Protein 2BTI (pdb70)

Radius of gyration: 14.23 Å; Cα contacts (8 Å, |Δi|>4): 214; chains: 2; bounding box: 49×34×27 Å

B-factor: mean 37.24, std 12.71, range [19.19, 83.56]

Foldseek 3Di:
DDDDDADAQGWDDPDFKIKGFPDDDPPDTDIDIDGDPVDDDDDVVVVVVVVVVVVD/DADDDDADAQGWDDPDFKIKGFPDDDPPDTDIDIGGDPPDDDDDVVVVVVVVVVD

Nearest PDB structures (foldseek):
  5z38-assembly2_L  TM=9.723E-01  e=1.994E-07  Escherichia coli O127:H6 str. E2348/69
  5z38-assembly1_H  TM=9.686E-01  e=2.567E-07  Escherichia coli O127:H6 str. E2348/69
  1vpz-assembly1_A  TM=9.184E-01  e=3.749E-07  Pseudomonas aeruginosa
  1vpz-assembly1_B  TM=9.881E-01  e=7.995E-07  Pseudomonas aeruginosa
  2bti-assembly1_A  TM=9.214E-01  e=5.474E-07  Yersinia enterocolitica

Secondary structure (P-SEA, 3-state):
ccccccccccccccccbbbbbccccccbbbbbbbbcccbbbbcaaaaaaaaaaacc/cccccccccccccccccbbbbbccccccbbbbbbbbcccbbbbaaaaaaaaaaac

Structure (mmCIF, N/CA/C/O backbone):
data_2BTI
#
_entry.id   2BTI
#
_cell.length_a   37.573
_cell.length_b   37.573
_cell.length_c   186.245
_cell.angle_alpha   90.00
_cell.angle_beta   90.00
_cell.angle_gamma   90.00
#
_symmetry.space_group_name_H-M   'P 43 2 2'
#
loop_
_entity.id
_entity.type
_entity.pdbx_description
1 polymer 'CARBON STORAGE REGULATOR HOMOLOG'
2 non-polymer 'SULFATE ION'
3 non-polymer 'ACETATE ION'
4 water water
#
loop_
_atom_site.group_PDB
_atom_site.id
_atom_site.type_symbol
_atom_site.label_atom_id
_atom_site.label_alt_id
_atom_site.label_comp_id
_atom_site.label_asym_id
_atom_site.label_entity_id
_atom_site.label_seq_id
_atom_site.pdbx_PDB_ins_code
_atom_site.Cartn_x
_atom_site.Cartn_y
_atom_site.Cartn_z
_atom_site.occupancy
_atom_site.B_iso_or_equiv
_atom_site.auth_seq_id
_atom_site.auth_comp_id
_atom_site.auth_asym_id
_atom_site.auth_atom_id
_atom_site.pdbx_PDB_model_num
ATOM 1 N N . SER A 1 2 ? -0.729 -12.458 -25.431 1.00 40.53 -1 SER A N 1
ATOM 2 C CA . SER A 1 2 ? -1.588 -11.248 -25.585 1.00 41.19 -1 SER A CA 1
ATOM 3 C C . SER A 1 2 ? -1.565 -10.436 -24.286 1.00 39.08 -1 SER A C 1
ATOM 4 O O . SER A 1 2 ? -1.489 -11.003 -23.200 1.00 39.66 -1 SER A O 1
ATOM 15 N N . LEU A 1 4 ? -3.228 -8.121 -21.457 1.00 31.57 2 LEU A N 1
ATOM 16 C CA . LEU A 1 4 ? -4.508 -7.776 -20.864 1.00 31.20 2 LEU A CA 1
ATOM 17 C C . LEU A 1 4 ? -4.399 -6.321 -20.414 1.00 30.11 2 LEU A C 1
ATOM 18 O O . LEU A 1 4 ? -3.543 -5.967 -19.598 1.00 27.60 2 LEU A O 1
ATOM 23 N N . ILE A 1 5 ? -5.261 -5.472 -20.954 1.00 25.67 3 ILE A N 1
ATOM 24 C CA . ILE A 1 5 ? -5.231 -4.060 -20.605 1.00 28.10 3 ILE A CA 1
ATOM 25 C C . ILE A 1 5 ? -6.474 -3.675 -19.820 1.00 31.38 3 ILE A C 1
ATOM 26 O O . ILE A 1 5 ? -7.596 -3.912 -20.268 1.00 30.65 3 ILE A O 1
ATOM 31 N N . LEU A 1 6 ? -6.268 -3.099 -18.638 1.00 29.03 4 LEU A N 1
ATOM 32 C CA . LEU A 1 6 ? -7.376 -2.678 -17.787 1.00 32.18 4 LEU A CA 1
ATOM 33 C C . LEU A 1 6 ? -7.038 -1.446 -16.958 1.00 31.43 4 LEU A C 1
ATOM 34 O O . LEU A 1 6 ? -5.925 -0.922 -17.011 1.00 30.69 4 LEU A O 1
ATOM 39 N N . THR A 1 7 ? -8.012 -0.982 -16.191 1.00 30.64 5 THR A N 1
ATOM 40 C CA . THR A 1 7 ? -7.810 0.181 -15.346 1.00 30.15 5 THR A CA 1
ATOM 41 C C . THR A 1 7 ? -7.884 -0.206 -13.875 1.00 28.58 5 THR A C 1
ATOM 42 O O . THR A 1 7 ? -8.657 -1.081 -13.488 1.00 29.08 5 THR A O 1
ATOM 46 N N . ARG A 1 8 ? -7.046 0.433 -13.067 1.00 30.52 6 ARG A N 1
ATOM 47 C CA . ARG A 1 8 ? -7.028 0.206 -11.627 1.00 30.96 6 ARG A CA 1
ATOM 48 C C . ARG A 1 8 ? -6.869 1.572 -10.968 1.00 31.52 6 ARG A C 1
ATOM 49 O O . ARG A 1 8 ? -5.914 2.299 -11.253 1.00 31.61 6 ARG A O 1
ATOM 57 N N . ARG A 1 9 ? -7.815 1.936 -10.109 1.00 30.00 7 ARG A N 1
ATOM 58 C CA . ARG A 1 9 ? -7.730 3.216 -9.406 1.00 30.82 7 ARG A CA 1
ATOM 59 C C . ARG A 1 9 ? -6.865 3.022 -8.172 1.00 29.75 7 ARG A C 1
ATOM 60 O O . ARG A 1 9 ? -6.614 1.888 -7.751 1.00 27.89 7 ARG A O 1
ATOM 68 N N . VAL A 1 10 ? -6.407 4.125 -7.592 1.00 29.21 8 VAL A N 1
ATOM 69 C CA . VAL A 1 10 ? -5.610 4.048 -6.381 1.00 30.92 8 VAL A CA 1
ATOM 70 C C . VAL A 1 10 ? -6.462 3.296 -5.355 1.00 32.29 8 VAL A C 1
ATOM 71 O O . VAL A 1 10 ? -7.651 3.585 -5.195 1.00 33.06 8 VAL A O 1
ATOM 75 N N . GLY A 1 11 ? -5.855 2.324 -4.679 1.00 30.32 9 GLY A N 1
ATOM 76 C CA . GLY A 1 11 ? -6.577 1.535 -3.696 1.00 29.18 9 GLY A CA 1
ATOM 77 C C . GLY A 1 11 ? -7.115 0.228 -4.265 1.00 29.98 9 GLY A C 1
ATOM 78 O O . GLY A 1 11 ? -7.528 -0.662 -3.511 1.00 28.33 9 GLY A O 1
ATOM 79 N N . GLU A 1 12 ? -7.113 0.102 -5.592 1.00 29.35 10 GLU A N 1
ATOM 80 C CA . GLU A 1 12 ? -7.611 -1.112 -6.230 1.00 29.31 10 GLU A CA 1
ATOM 81 C C . GLU A 1 12 ? -6.513 -2.133 -6.462 1.00 27.36 10 GLU A C 1
ATOM 82 O O . GLU A 1 12 ? -5.344 -1.787 -6.657 1.00 26.55 10 GLU A O 1
ATOM 88 N N . THR A 1 13 ? -6.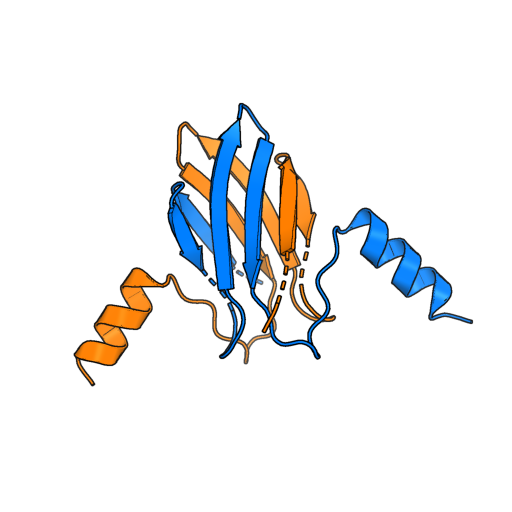917 -3.397 -6.458 1.00 26.99 11 THR A N 1
ATOM 89 C CA . THR A 1 13 ? -5.998 -4.512 -6.587 1.00 26.08 11 THR A CA 1
ATOM 90 C C . THR A 1 13 ? -6.272 -5.465 -7.744 1.00 25.83 11 THR A C 1
ATOM 91 O O . THR A 1 13 ? -7.411 -5.668 -8.167 1.00 25.63 11 THR A O 1
ATOM 95 N N . LEU A 1 14 ? -5.193 -6.040 -8.253 1.00 24.17 12 LEU A N 1
ATOM 96 C CA . LEU A 1 14 ? -5.259 -6.996 -9.336 1.00 28.26 12 LEU A CA 1
ATOM 97 C C . LEU A 1 14 ? -4.661 -8.293 -8.785 1.00 28.64 12 LEU A C 1
ATOM 98 O O . LEU A 1 14 ? -3.630 -8.274 -8.108 1.00 27.10 12 LEU A O 1
ATOM 111 N N . ILE A 1 16 ? -3.001 -11.883 -9.633 1.00 27.13 14 ILE A N 1
ATOM 112 C CA . ILE A 1 16 ? -2.358 -12.652 -10.684 1.00 30.70 14 ILE A CA 1
ATOM 113 C C . ILE A 1 16 ? -2.114 -14.047 -10.134 1.00 32.43 14 ILE A C 1
ATOM 114 O O . ILE A 1 16 ? -1.374 -14.224 -9.167 1.00 29.80 14 ILE A O 1
ATOM 119 N N . GLY A 1 17 ? -2.748 -15.041 -10.741 1.00 33.75 15 GLY A N 1
ATOM 120 C CA . GLY A 1 17 ? -2.572 -16.394 -10.258 1.00 36.06 15 GLY A CA 1
ATOM 121 C C . GLY A 1 17 ? -3.290 -16.572 -8.934 1.00 39.10 15 GLY A C 1
ATOM 122 O O . GLY A 1 17 ? -4.194 -15.808 -8.603 1.00 36.69 15 GLY A O 1
ATOM 123 N N . ASP A 1 18 ? -2.868 -17.561 -8.156 1.00 42.88 16 ASP A N 1
ATOM 124 C CA . ASP A 1 18 ? -3.517 -17.840 -6.881 1.00 44.49 16 ASP A CA 1
ATOM 125 C C . ASP A 1 18 ? -2.957 -17.123 -5.661 1.00 43.58 16 ASP A C 1
ATOM 126 O O . ASP A 1 18 ? -3.642 -17.008 -4.646 1.00 43.04 16 ASP A O 1
ATOM 131 N N . GLU A 1 19 ? -1.727 -16.628 -5.747 1.00 40.23 17 GLU A N 1
ATOM 132 C CA . GLU A 1 19 ? -1.129 -15.979 -4.587 1.00 41.52 17 GLU A CA 1
ATOM 133 C C . GLU A 1 19 ? -0.603 -14.554 -4.747 1.00 37.47 17 GLU A C 1
ATOM 134 O O . GLU A 1 19 ? -0.321 -13.892 -3.752 1.00 44.72 17 GLU A O 1
ATOM 140 N N . VAL A 1 20 ? -0.466 -14.077 -5.976 1.00 31.94 18 VAL A N 1
ATOM 141 C CA . VAL A 1 20 ? 0.076 -12.737 -6.195 1.00 26.97 18 VAL A CA 1
ATOM 142 C C . VAL A 1 20 ? -0.953 -11.624 -6.332 1.00 26.92 18 VAL A C 1
ATOM 143 O O . VAL A 1 20 ? -1.980 -11.792 -6.990 1.00 28.55 18 VAL A O 1
ATOM 147 N N . THR A 1 21 ? -0.674 -10.488 -5.693 1.00 24.56 19 THR A N 1
ATOM 148 C CA . THR A 1 21 ? -1.543 -9.320 -5.790 1.00 26.12 19 THR A CA 1
ATOM 149 C C . THR A 1 21 ? -0.707 -8.094 -6.139 1.00 23.23 19 THR A C 1
ATOM 150 O O . THR A 1 21 ? 0.432 -7.949 -5.684 1.00 24.74 19 THR A O 1
ATOM 154 N N . VAL A 1 22 ? -1.272 -7.224 -6.966 1.00 20.20 20 VAL A N 1
ATOM 155 C CA . VAL A 1 22 ? -0.607 -5.991 -7.367 1.00 21.85 20 VAL A CA 1
ATOM 156 C C . VAL A 1 22 ? -1.581 -4.864 -7.054 1.00 22.26 20 VAL A C 1
ATOM 157 O O . VAL A 1 22 ? -2.671 -4.800 -7.615 1.00 23.70 20 VAL A O 1
ATOM 161 N N . THR A 1 23 ? -1.187 -3.980 -6.148 1.00 19.70 21 THR A N 1
ATOM 162 C CA . THR A 1 23 ? -2.059 -2.893 -5.738 1.00 23.63 21 THR A CA 1
ATOM 163 C C . THR A 1 23 ? -1.514 -1.509 -6.078 1.00 21.35 21 THR A C 1
ATOM 164 O O . THR A 1 23 ? -0.318 -1.245 -5.931 1.00 25.57 21 THR A O 1
ATOM 168 N N . VAL A 1 24 ? -2.394 -0.636 -6.559 1.00 19.67 22 VAL A N 1
ATOM 169 C CA . VAL A 1 24 ? -2.000 0.734 -6.865 1.00 21.14 22 VAL A CA 1
ATOM 170 C C . VAL A 1 24 ? -2.134 1.460 -5.533 1.00 24.60 22 VAL A C 1
ATOM 171 O O . VAL A 1 24 ? -3.246 1.618 -5.013 1.00 27.33 22 VAL A O 1
ATOM 175 N N . LEU A 1 25 ? -1.007 1.882 -4.971 1.00 25.37 23 LEU A N 1
ATOM 176 C CA . LEU A 1 25 ? -1.013 2.565 -3.681 1.00 27.46 23 LEU A CA 1
ATOM 177 C C . LEU A 1 25 ? -1.165 4.081 -3.812 1.00 31.83 23 LEU A C 1
ATOM 178 O O . LEU A 1 25 ? -1.613 4.756 -2.881 1.00 32.00 23 LEU A O 1
ATOM 183 N N . GLY A 1 26 ? -0.792 4.618 -4.966 1.00 31.62 24 GLY A N 1
ATOM 184 C CA . GLY A 1 26 ? -0.905 6.049 -5.160 1.00 32.54 24 GLY A CA 1
ATOM 185 C C . GLY A 1 26 ? -0.351 6.511 -6.486 1.00 33.96 24 GLY A C 1
ATOM 186 O O . GLY A 1 26 ? 0.366 5.772 -7.167 1.00 34.82 24 GLY A O 1
ATOM 187 N N . VAL A 1 27 ? -0.693 7.742 -6.852 1.00 35.24 25 VAL A N 1
ATOM 188 C CA . VAL A 1 27 ? -0.238 8.333 -8.098 1.00 37.51 25 VAL A CA 1
ATOM 189 C C . VAL A 1 27 ? 0.303 9.732 -7.837 1.00 40.31 25 VAL A C 1
ATOM 190 O O . VAL A 1 27 ? -0.254 10.493 -7.046 1.00 39.60 25 VAL A O 1
ATOM 194 N N . LYS A 1 28 ? 1.398 10.058 -8.509 1.00 41.23 26 LYS A N 1
ATOM 195 C CA . LYS A 1 28 ? 2.041 11.357 -8.379 1.00 45.04 26 LYS A CA 1
ATOM 196 C C . LYS A 1 28 ? 2.503 11.758 -9.775 1.00 43.17 26 LYS A C 1
ATOM 197 O O . LYS A 1 28 ? 3.610 11.425 -10.192 1.00 44.55 26 LYS A O 1
ATOM 203 N N . GLY A 1 29 ? 1.646 12.468 -10.501 1.00 45.69 27 GLY A N 1
ATOM 204 C CA . GLY A 1 29 ? 1.996 12.872 -11.852 1.00 45.75 27 GLY A CA 1
ATOM 205 C C . GLY A 1 29 ? 1.951 11.649 -12.749 1.00 46.11 27 GLY A C 1
ATOM 206 O O . GLY A 1 29 ? 0.899 11.026 -12.897 1.00 44.50 27 GLY A O 1
ATOM 207 N N . ASN A 1 30 ? 3.089 11.299 -13.341 1.00 45.46 28 ASN A N 1
ATOM 208 C CA . ASN A 1 30 ? 3.163 10.126 -14.209 1.00 47.15 28 ASN A CA 1
ATOM 209 C C . ASN A 1 30 ? 3.774 8.959 -13.435 1.00 44.47 28 ASN A C 1
ATOM 210 O O . ASN A 1 30 ? 4.104 7.925 -14.018 1.00 41.29 28 ASN A O 1
ATOM 215 N N . GLN A 1 31 ? 3.926 9.135 -12.123 1.00 40.76 29 GLN A N 1
ATOM 216 C CA . GLN A 1 31 ? 4.505 8.100 -11.271 1.00 40.88 29 GLN A CA 1
ATOM 217 C C . GLN A 1 31 ? 3.448 7.343 -10.486 1.00 37.39 29 GLN A C 1
ATOM 218 O O . GLN A 1 31 ? 2.558 7.939 -9.886 1.00 37.49 29 GLN A O 1
ATOM 224 N N . VAL A 1 32 ? 3.560 6.021 -10.491 1.00 33.36 30 VAL A N 1
ATOM 225 C CA . VAL A 1 32 ? 2.615 5.169 -9.783 1.00 31.94 30 VAL A CA 1
ATOM 226 C C . VAL A 1 32 ? 3.339 4.377 -8.696 1.00 28.17 30 VAL A C 1
ATOM 227 O O . VAL A 1 32 ? 4.333 3.700 -8.969 1.00 29.12 30 VAL A O 1
ATOM 231 N N . ARG A 1 33 ? 2.847 4.483 -7.466 1.00 30.06 31 ARG A N 1
ATOM 232 C CA . ARG A 1 33 ? 3.421 3.747 -6.339 1.00 30.08 31 ARG A CA 1
ATOM 233 C C . ARG A 1 33 ? 2.669 2.423 -6.348 1.00 25.66 31 ARG A C 1
ATOM 234 O O . ARG A 1 33 ? 1.440 2.400 -6.263 1.00 23.56 31 ARG A O 1
ATOM 242 N N . ILE A 1 34 ? 3.405 1.324 -6.451 1.00 25.88 32 ILE A N 1
ATOM 243 C CA . ILE A 1 34 ? 2.791 0.005 -6.536 1.00 24.93 32 ILE A CA 1
ATOM 244 C C . ILE A 1 34 ? 3.210 -0.953 -5.435 1.00 25.87 32 ILE A C 1
ATOM 245 O O . ILE A 1 34 ? 4.379 -1.023 -5.065 1.00 25.98 32 ILE A O 1
ATOM 250 N N . GLY A 1 35 ? 2.237 -1.695 -4.924 1.00 23.14 33 GLY A N 1
ATOM 251 C CA . GLY A 1 35 ? 2.514 -2.678 -3.897 1.00 22.59 33 GLY A CA 1
ATOM 252 C C . GLY A 1 35 ? 2.275 -4.065 -4.466 1.00 24.84 33 GLY A C 1
ATOM 253 O O . GLY A 1 35 ? 1.160 -4.383 -4.908 1.00 22.98 33 GLY A O 1
ATOM 254 N N . VAL A 1 36 ? 3.322 -4.883 -4.489 1.00 23.47 34 VAL A N 1
ATOM 255 C CA . VAL A 1 36 ? 3.219 -6.252 -4.993 1.00 20.57 34 VAL A CA 1
ATOM 256 C C . VAL A 1 36 ? 3.427 -7.225 -3.845 1.00 23.87 34 VAL A C 1
ATOM 257 O O . VAL A 1 36 ? 4.448 -7.180 -3.161 1.00 25.47 34 VAL A O 1
ATOM 261 N N . ASN A 1 37 ? 2.454 -8.100 -3.631 1.00 24.64 35 ASN A N 1
ATOM 262 C CA . ASN A 1 37 ? 2.566 -9.100 -2.584 1.00 26.67 35 ASN A CA 1
ATOM 263 C C . ASN A 1 37 ? 2.668 -10.446 -3.288 1.00 28.40 35 ASN A C 1
ATOM 264 O O . ASN A 1 37 ? 1.796 -10.801 -4.090 1.00 27.08 35 ASN A O 1
ATOM 269 N N . ALA A 1 38 ? 3.726 -11.195 -3.004 1.00 23.73 36 ALA A N 1
ATOM 270 C CA . ALA A 1 38 ? 3.892 -12.493 -3.646 1.00 28.73 36 ALA A CA 1
ATOM 271 C C . ALA A 1 38 ? 4.560 -13.492 -2.721 1.00 31.69 36 ALA A C 1
ATOM 272 O O . ALA A 1 38 ? 5.246 -13.114 -1.773 1.00 31.62 36 ALA A O 1
ATOM 274 N N . PRO A 1 39 ? 4.356 -14.792 -2.979 1.00 36.14 37 PRO A N 1
ATOM 275 C CA . PRO A 1 39 ? 4.986 -15.796 -2.121 1.00 36.69 37 PRO A CA 1
ATOM 276 C C . PRO A 1 39 ? 6.510 -15.718 -2.244 1.00 38.99 37 PRO A C 1
ATOM 277 O O . PRO A 1 39 ? 7.041 -15.295 -3.272 1.00 34.20 37 PRO A O 1
ATOM 281 N N . LYS A 1 40 ? 7.198 -16.117 -1.181 1.00 41.93 38 LYS A N 1
ATOM 282 C CA . LYS A 1 40 ? 8.658 -16.091 -1.126 1.00 47.44 38 LYS A CA 1
ATOM 283 C C . LYS A 1 40 ? 9.333 -16.648 -2.381 1.00 45.67 38 LYS A C 1
ATOM 284 O O . LYS A 1 40 ? 10.315 -16.086 -2.864 1.00 48.27 38 LYS A O 1
ATOM 290 N N . GLU A 1 41 ? 8.801 -17.746 -2.910 1.00 44.56 39 GLU A N 1
ATOM 291 C CA . GLU A 1 41 ? 9.365 -18.384 -4.096 1.00 46.46 39 GLU A CA 1
ATOM 292 C C . GLU A 1 41 ? 9.227 -17.579 -5.387 1.00 45.06 39 GLU A C 1
ATOM 293 O O . GLU A 1 41 ? 9.937 -17.841 -6.362 1.00 44.38 39 GLU A O 1
ATOM 299 N N . VAL A 1 42 ? 8.316 -16.610 -5.401 1.00 41.67 40 VAL A N 1
ATOM 300 C CA . VAL A 1 42 ? 8.107 -15.786 -6.589 1.00 36.45 40 VAL A CA 1
ATOM 301 C C . VAL A 1 42 ? 8.874 -14.468 -6.503 1.00 34.18 40 VAL A C 1
ATOM 302 O O . VAL A 1 42 ? 8.616 -13.640 -5.633 1.00 31.90 40 VAL A O 1
ATOM 306 N N . SER A 1 43 ? 9.821 -14.276 -7.415 1.00 31.60 41 SER A N 1
ATOM 307 C CA . SER A 1 43 ? 10.623 -13.060 -7.418 1.00 32.75 41 SER A CA 1
ATOM 308 C C . SER A 1 43 ? 9.908 -11.915 -8.129 1.00 27.95 41 SER A C 1
ATOM 309 O O . SER A 1 43 ? 9.159 -12.128 -9.089 1.00 30.82 41 SER A O 1
ATOM 312 N N . VAL A 1 44 ? 10.138 -10.703 -7.638 1.00 25.99 42 VAL A N 1
ATOM 313 C CA . VAL A 1 44 ? 9.549 -9.505 -8.219 1.00 24.63 42 VAL A CA 1
ATOM 314 C C . VAL A 1 44 ? 10.682 -8.509 -8.426 1.00 27.63 42 VAL A C 1
ATOM 315 O O . VAL A 1 44 ? 11.434 -8.216 -7.493 1.00 25.13 42 VAL A O 1
ATOM 319 N N . HIS A 1 45 ? 10.816 -8.007 -9.649 1.00 24.02 43 HIS A N 1
ATOM 320 C CA . HIS A 1 45 ? 11.878 -7.053 -9.960 1.00 26.24 43 HIS A CA 1
ATOM 321 C C . HIS A 1 45 ? 11.462 -6.006 -10.974 1.00 28.68 43 HIS A C 1
ATOM 322 O O . HIS A 1 45 ? 10.610 -6.254 -11.836 1.00 27.63 43 HIS A O 1
ATOM 329 N N . ARG A 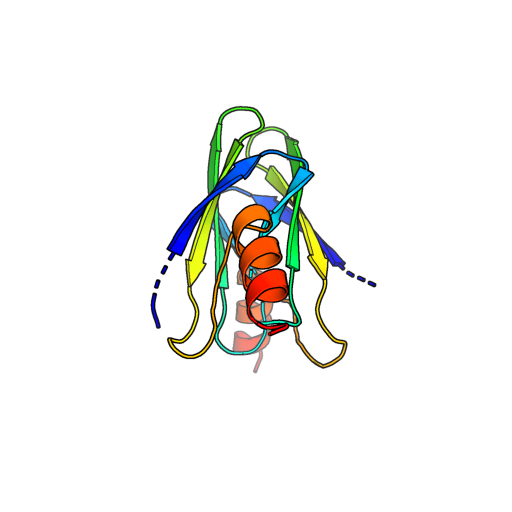1 46 ? 12.073 -4.829 -10.867 1.00 25.88 44 ARG A N 1
ATOM 330 C CA . ARG A 1 46 ? 11.830 -3.770 -11.832 1.00 27.14 44 ARG A CA 1
ATOM 331 C C . ARG A 1 46 ? 12.461 -4.356 -13.089 1.00 26.68 44 ARG A C 1
ATOM 332 O O . ARG A 1 46 ? 13.383 -5.167 -12.987 1.00 24.71 44 ARG A O 1
ATOM 340 N N . GLU A 1 47 ? 11.981 -3.956 -14.261 1.00 26.71 45 GLU A N 1
ATOM 341 C CA . GLU A 1 47 ? 12.518 -4.477 -15.519 1.00 29.29 45 GLU A CA 1
ATOM 342 C C . GLU A 1 47 ? 14.026 -4.265 -15.695 1.00 28.91 45 GLU A C 1
ATOM 343 O O . GLU A 1 47 ? 14.733 -5.164 -16.159 1.00 25.38 45 GLU A O 1
ATOM 349 N N . GLU A 1 48 ? 14.520 -3.083 -15.330 1.00 30.65 46 GLU A N 1
ATOM 350 C CA . GLU A 1 48 ? 15.947 -2.793 -15.465 1.00 31.80 46 GLU A CA 1
ATOM 351 C C . GLU A 1 48 ? 16.800 -3.780 -14.671 1.00 33.46 46 GLU A C 1
ATOM 352 O O . GLU A 1 48 ? 17.904 -4.134 -15.094 1.00 35.40 46 GLU A O 1
ATOM 358 N N . ILE A 1 49 ? 16.294 -4.218 -13.521 1.00 27.23 47 ILE A N 1
ATOM 359 C CA . ILE A 1 49 ? 17.017 -5.180 -12.694 1.00 26.48 47 ILE A CA 1
ATOM 360 C C . ILE A 1 49 ? 16.851 -6.577 -13.299 1.00 27.42 47 ILE A C 1
ATOM 361 O O . ILE A 1 49 ? 17.811 -7.340 -13.391 1.00 26.37 47 ILE A O 1
ATOM 366 N N . TYR A 1 50 ? 15.627 -6.901 -13.713 1.00 27.50 48 TYR A N 1
ATOM 367 C CA . TYR A 1 50 ? 15.333 -8.203 -14.303 1.00 27.40 48 TYR A CA 1
ATOM 368 C C . TYR A 1 50 ? 16.229 -8.505 -15.499 1.00 26.57 48 TYR A C 1
ATOM 369 O O . TYR A 1 50 ? 16.710 -9.627 -15.657 1.00 27.69 48 TYR A O 1
ATOM 378 N N . GLN A 1 51 ? 16.438 -7.510 -16.351 1.00 28.26 49 GLN A N 1
ATOM 379 C CA . GLN A 1 51 ? 17.274 -7.699 -17.530 1.00 33.56 49 GLN A CA 1
ATOM 380 C C . GLN A 1 51 ? 18.693 -8.082 -17.134 1.00 32.70 49 GLN A C 1
ATOM 381 O O . GLN A 1 51 ? 19.265 -9.017 -17.687 1.00 34.41 49 GLN A O 1
ATOM 387 N N . ARG A 1 52 ? 19.256 -7.371 -16.164 1.00 31.78 50 ARG A N 1
ATOM 388 C CA . ARG A 1 52 ? 20.604 -7.676 -15.707 1.00 30.06 50 ARG A CA 1
ATOM 389 C C . ARG A 1 52 ? 20.682 -9.076 -15.101 1.00 30.73 50 ARG A C 1
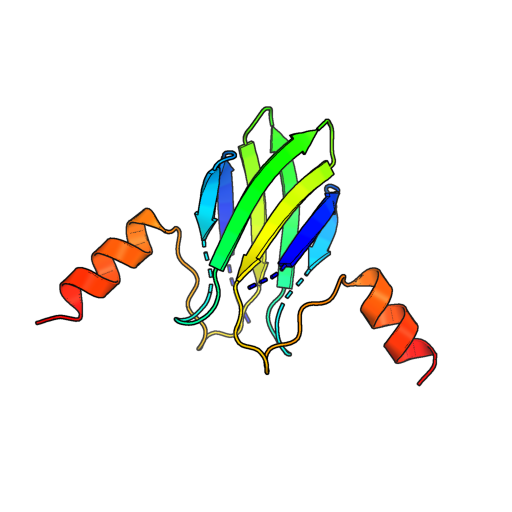ATOM 390 O O . ARG A 1 52 ? 21.687 -9.771 -15.261 1.00 31.28 50 ARG A O 1
ATOM 398 N N . ILE A 1 53 ? 19.622 -9.500 -14.418 1.00 29.83 51 ILE A N 1
ATOM 399 C CA . ILE A 1 53 ? 19.597 -10.830 -13.820 1.00 29.19 51 ILE A CA 1
ATOM 400 C C . ILE A 1 53 ? 19.646 -11.912 -14.903 1.00 33.46 51 ILE A C 1
ATOM 401 O O . ILE A 1 53 ? 20.346 -12.918 -14.758 1.00 31.86 51 ILE A O 1
ATOM 406 N N . GLN A 1 54 ? 18.900 -11.704 -15.986 1.00 35.39 52 GLN A N 1
ATOM 407 C CA . GLN A 1 54 ? 18.865 -12.669 -17.083 1.00 36.74 52 GLN A CA 1
ATOM 408 C C . GLN A 1 54 ? 20.231 -12.755 -17.764 1.00 38.30 52 GLN A C 1
ATOM 409 O O . GLN A 1 54 ? 20.698 -13.842 -18.119 1.00 35.68 52 GLN A O 1
ATOM 415 N N . ALA A 1 55 ? 20.861 -11.600 -17.944 1.00 34.78 53 ALA A N 1
ATOM 416 C CA . ALA A 1 55 ? 22.167 -11.535 -18.575 1.00 39.31 53 ALA A CA 1
ATOM 417 C C . ALA A 1 55 ? 23.221 -12.275 -17.748 1.00 39.06 53 ALA A C 1
ATOM 418 O O . ALA A 1 55 ? 24.133 -12.886 -18.304 1.00 42.05 53 ALA A O 1
ATOM 420 N N . GLU A 1 56 ? 23.094 -12.232 -16.424 1.00 38.76 54 GLU A N 1
ATOM 421 C CA . GLU A 1 56 ? 24.061 -12.904 -15.565 1.00 41.79 54 GLU A CA 1
ATOM 422 C C . GLU A 1 56 ? 23.758 -14.370 -15.297 1.00 43.12 54 GLU A C 1
ATOM 423 O O . GLU A 1 56 ? 24.622 -15.111 -14.831 1.00 43.45 54 GLU A O 1
ATOM 429 N N . LYS A 1 57 ? 22.532 -14.790 -15.586 1.00 46.94 55 LYS A N 1
ATOM 430 C CA . LYS A 1 57 ? 22.163 -16.188 -15.408 1.00 49.71 55 LYS A CA 1
ATOM 431 C C . LYS A 1 57 ? 22.673 -16.956 -16.627 1.00 53.05 55 LYS A C 1
ATOM 432 O O . LYS A 1 57 ? 22.738 -18.185 -16.619 1.00 53.94 55 LYS A O 1
ATOM 438 N N . SER A 1 58 ? 23.040 -16.210 -17.669 1.00 56.44 56 SER A N 1
ATOM 439 C CA . SER A 1 58 ? 23.550 -16.785 -18.911 1.00 63.26 56 SER A CA 1
ATOM 440 C C . SER A 1 58 ? 25.068 -16.973 -18.884 1.00 66.78 56 SER A C 1
ATOM 441 O O . SER A 1 58 ? 25.769 -16.566 -19.814 1.00 68.72 56 SER A O 1
ATOM 444 N N . GLN A 1 59 ? 25.572 -17.590 -17.819 1.00 69.98 57 GLN A N 1
ATOM 445 C CA . GLN A 1 59 ? 27.004 -17.831 -17.674 1.00 72.20 57 GLN A CA 1
ATOM 446 C C . GLN A 1 59 ? 27.261 -18.800 -16.524 1.00 73.19 57 GLN A C 1
ATOM 447 O O . GLN A 1 59 ? 28.260 -19.555 -16.588 1.00 73.69 57 GLN A O 1
ATOM 453 N N . PRO A 1 60 ? 26.462 -18.778 -15.563 1.00 71.74 58 PRO A N 1
ATOM 454 N N . GLY B 1 1 ? 3.884 -14.746 2.645 1.00 48.07 -2 GLY B N 1
ATOM 455 C CA . GLY B 1 1 ? 4.259 -13.918 1.462 1.00 44.34 -2 GLY B CA 1
ATOM 456 C C . GLY B 1 1 ? 5.021 -12.681 1.889 1.00 42.62 -2 GLY B C 1
ATOM 457 O O . GLY B 1 1 ? 5.164 -12.417 3.083 1.00 45.42 -2 GLY B O 1
ATOM 458 N N . SER B 1 2 ? 5.530 -11.929 0.922 1.00 37.27 -1 SER B N 1
ATOM 459 C CA . SER B 1 2 ? 6.266 -10.713 1.230 1.00 34.95 -1 SER B CA 1
ATOM 460 C C . SER B 1 2 ? 5.732 -9.569 0.380 1.00 31.87 -1 SER B C 1
ATOM 461 O O . SER B 1 2 ? 5.176 -9.782 -0.700 1.00 29.68 -1 SER B O 1
ATOM 472 N N . LEU B 1 4 ? 6.411 -5.937 -1.663 1.00 24.17 2 LEU B N 1
ATOM 473 C CA . LEU B 1 4 ? 7.422 -5.126 -2.335 1.00 25.28 2 LEU B CA 1
ATOM 474 C C . LEU B 1 4 ? 6.741 -3.857 -2.825 1.00 27.83 2 LEU B C 1
ATOM 475 O O . LEU B 1 4 ? 5.795 -3.914 -3.613 1.00 26.85 2 LEU B O 1
ATOM 480 N N . ILE B 1 5 ? 7.206 -2.714 -2.339 1.00 26.42 3 ILE B N 1
ATOM 481 C CA . ILE B 1 5 ? 6.645 -1.437 -2.753 1.00 26.74 3 ILE B CA 1
ATOM 482 C C . ILE B 1 5 ? 7.669 -0.766 -3.650 1.00 29.83 3 ILE B C 1
ATOM 483 O O . ILE B 1 5 ? 8.839 -0.651 -3.286 1.00 26.91 3 ILE B O 1
ATOM 488 N N . LEU B 1 6 ? 7.238 -0.350 -4.835 1.00 23.98 4 LEU B N 1
ATOM 489 C CA . LEU B 1 6 ? 8.146 0.311 -5.758 1.00 27.99 4 LEU B CA 1
ATOM 490 C C . LEU B 1 6 ? 7.396 1.354 -6.553 1.00 26.64 4 LEU B C 1
ATOM 491 O O . LEU B 1 6 ? 6.175 1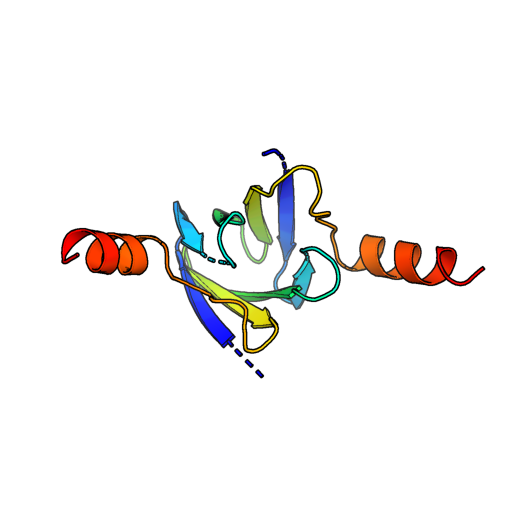.474 -6.452 1.00 27.94 4 LEU B O 1
ATOM 496 N N . THR B 1 7 ? 8.140 2.124 -7.332 1.00 27.39 5 THR B N 1
ATOM 497 C CA . THR B 1 7 ? 7.544 3.151 -8.163 1.00 30.35 5 THR B CA 1
ATOM 498 C C . THR B 1 7 ? 7.766 2.798 -9.629 1.00 26.29 5 THR B C 1
ATOM 499 O O . THR B 1 7 ? 8.814 2.277 -10.002 1.00 27.59 5 THR B O 1
ATOM 503 N N . ARG B 1 8 ? 6.755 3.053 -10.448 1.00 29.17 6 ARG B N 1
ATOM 504 C CA . ARG B 1 8 ? 6.848 2.795 -11.877 1.00 29.32 6 ARG B CA 1
ATOM 505 C C . ARG B 1 8 ? 6.205 3.978 -12.580 1.00 29.83 6 ARG B C 1
ATOM 506 O O . ARG B 1 8 ? 5.065 4.345 -12.282 1.00 31.02 6 ARG B O 1
ATOM 514 N N . ARG B 1 9 ? 6.943 4.589 -13.498 1.00 28.92 7 ARG B N 1
ATOM 515 C CA . ARG B 1 9 ? 6.411 5.711 -14.260 1.00 30.88 7 ARG B CA 1
ATOM 516 C C . ARG B 1 9 ? 5.744 5.121 -15.492 1.00 28.93 7 ARG B C 1
ATOM 517 O O . ARG B 1 9 ? 5.992 3.967 -15.836 1.00 27.46 7 ARG B O 1
ATOM 525 N N . VAL B 1 10 ? 4.889 5.900 -16.143 1.00 30.09 8 VAL B N 1
ATOM 526 C CA . VAL B 1 10 ? 4.223 5.440 -17.354 1.00 30.32 8 VAL B CA 1
ATOM 527 C C . VAL B 1 10 ? 5.294 4.884 -18.294 1.00 30.93 8 VAL B C 1
ATOM 528 O O . VAL B 1 10 ? 6.349 5.496 -18.475 1.00 31.02 8 VAL B O 1
ATOM 532 N N . GLY B 1 11 ? 5.029 3.713 -18.867 1.00 30.31 9 GLY B N 1
ATOM 533 C CA . GLY B 1 11 ? 5.979 3.100 -19.775 1.00 29.82 9 GLY B CA 1
ATOM 534 C C . GLY B 1 11 ? 6.934 2.131 -19.096 1.00 30.32 9 GLY B C 1
ATOM 535 O O . GLY B 1 11 ? 7.637 1.374 -19.768 1.00 27.27 9 GLY B O 1
ATOM 536 N N . GLU B 1 12 ? 6.970 2.151 -17.767 1.00 28.00 10 GLU B N 1
ATOM 537 C CA . GLU B 1 12 ? 7.861 1.262 -17.031 1.00 29.70 10 GLU B CA 1
ATOM 538 C C . GLU B 1 12 ? 7.169 -0.050 -16.686 1.00 28.03 10 GLU B C 1
ATOM 539 O O . GLU B 1 12 ? 5.940 -0.117 -16.571 1.00 27.09 10 GLU B O 1
ATOM 545 N N . THR B 1 13 ? 7.979 -1.086 -16.510 1.00 25.31 11 THR B N 1
ATOM 546 C CA . THR B 1 13 ? 7.482 -2.423 -16.249 1.00 25.37 11 THR B CA 1
ATOM 547 C C . THR B 1 13 ? 8.138 -3.122 -15.071 1.00 23.64 11 THR B C 1
ATOM 548 O O . THR B 1 13 ? 9.261 -2.802 -14.681 1.00 22.07 11 THR B O 1
ATOM 552 N N . LEU B 1 14 ? 7.417 -4.088 -1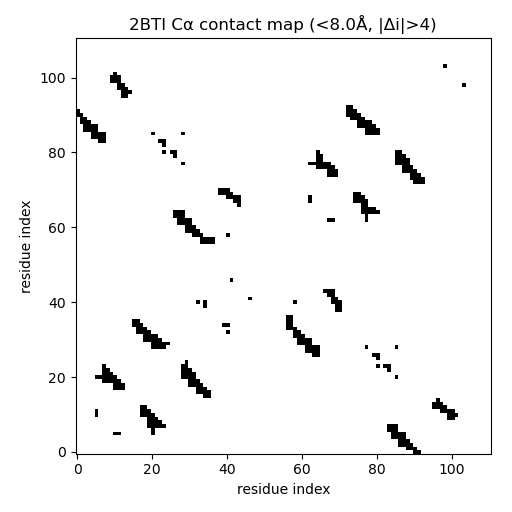4.513 1.00 23.80 12 LEU B N 1
ATOM 553 C CA . LEU B 1 14 ? 7.926 -4.896 -13.419 1.00 23.78 12 LEU B CA 1
ATOM 554 C C . LEU B 1 14 ? 7.690 -6.357 -13.806 1.00 25.21 12 LEU B C 1
ATOM 555 O O . LEU B 1 14 ? 6.770 -6.671 -14.566 1.00 23.69 12 LEU B O 1
ATOM 568 N N . ILE B 1 16 ? 7.209 -10.430 -12.522 1.00 24.66 14 ILE B N 1
ATOM 569 C CA . ILE B 1 16 ? 6.795 -11.288 -11.425 1.00 25.61 14 ILE B CA 1
ATOM 570 C C . ILE B 1 16 ? 7.131 -12.683 -11.926 1.00 27.41 14 ILE B C 1
ATOM 571 O O . ILE B 1 16 ? 6.518 -13.172 -12.875 1.00 26.84 14 ILE B O 1
ATOM 576 N N . GLY B 1 17 ? 8.118 -13.317 -11.295 1.00 29.61 15 GLY B N 1
ATOM 577 C CA . GLY B 1 17 ? 8.542 -14.625 -11.752 1.00 29.16 15 GLY B CA 1
ATOM 578 C C . GLY B 1 17 ? 9.163 -14.422 -13.123 1.00 29.27 15 GLY B C 1
ATOM 579 O O . GLY B 1 17 ? 9.628 -13.326 -13.445 1.00 28.90 15 GLY B O 1
ATOM 580 N N . ASP B 1 18 ? 9.156 -15.458 -13.950 1.00 31.38 16 ASP B N 1
ATOM 581 C CA . ASP B 1 18 ? 9.736 -15.344 -15.281 1.00 32.69 16 ASP B CA 1
ATOM 582 C C . ASP B 1 18 ? 8.703 -15.279 -16.395 1.00 32.65 16 ASP B C 1
ATOM 583 O O . ASP B 1 18 ? 9.060 -15.080 -17.553 1.00 31.83 16 ASP B O 1
ATOM 588 N N . GLU B 1 19 ? 7.427 -15.421 -16.050 1.00 31.47 17 GLU B N 1
ATOM 589 C CA . GLU B 1 19 ? 6.378 -15.417 -17.067 1.00 36.38 17 GLU B CA 1
ATOM 590 C C . GLU B 1 19 ? 5.370 -14.277 -17.014 1.00 32.65 17 GLU B C 1
ATOM 591 O O . GLU B 1 19 ? 4.480 -14.209 -17.863 1.00 30.42 17 GLU B O 1
ATOM 597 N N . VAL B 1 20 ? 5.492 -13.386 -16.035 1.00 31.69 18 VAL B N 1
ATOM 598 C CA . VAL B 1 20 ? 4.531 -12.296 -15.911 1.00 31.36 18 VAL B CA 1
ATOM 599 C C . VAL B 1 20 ? 5.136 -10.899 -15.858 1.00 27.79 18 VAL B C 1
ATOM 600 O O . VAL B 1 20 ? 6.108 -10.661 -15.150 1.00 26.14 18 VAL B O 1
ATOM 604 N N . THR B 1 21 ? 4.552 -9.978 -16.615 1.00 25.80 19 THR B N 1
ATOM 605 C CA . THR B 1 21 ? 5.016 -8.597 -16.604 1.00 29.27 19 THR B CA 1
ATOM 606 C C . THR B 1 21 ? 3.839 -7.653 -16.430 1.00 27.75 19 THR B C 1
ATOM 607 O O . THR B 1 21 ? 2.746 -7.903 -16.936 1.00 27.78 19 THR B O 1
ATOM 611 N N . VAL B 1 22 ? 4.059 -6.576 -15.686 1.00 24.73 20 VAL B N 1
ATOM 612 C CA . VAL B 1 22 ? 3.017 -5.586 -15.474 1.00 25.84 20 VAL B CA 1
ATOM 613 C C . VAL B 1 22 ? 3.599 -4.249 -15.915 1.00 23.73 20 VAL B C 1
ATOM 614 O O . VAL B 1 22 ? 4.651 -3.839 -15.430 1.00 23.91 20 VAL B O 1
ATOM 618 N N . THR B 1 23 ? 2.914 -3.580 -16.835 1.00 22.27 21 THR B N 1
ATOM 619 C CA . THR B 1 23 ? 3.381 -2.304 -17.362 1.00 23.17 21 THR B CA 1
ATOM 620 C C . THR B 1 23 ? 2.390 -1.174 -17.154 1.00 23.78 21 THR B C 1
ATOM 621 O O . THR B 1 23 ? 1.190 -1.339 -17.375 1.00 26.37 21 THR B O 1
ATOM 625 N N . VAL B 1 24 ? 2.897 -0.026 -16.713 1.00 25.18 22 VAL B N 1
ATOM 626 C CA . VAL B 1 24 ? 2.055 1.143 -16.511 1.00 26.25 22 VAL B CA 1
ATOM 627 C C . VAL B 1 24 ? 1.896 1.769 -17.890 1.00 27.48 22 VAL B C 1
ATOM 628 O O . VAL B 1 24 ? 2.881 2.192 -18.495 1.00 24.03 22 VAL B O 1
ATOM 632 N N . LEU B 1 25 ? 0.662 1.817 -18.386 1.00 25.53 23 LEU B N 1
ATOM 633 C CA . LEU B 1 25 ? 0.402 2.368 -19.712 1.00 29.40 23 LEU B CA 1
ATOM 634 C C . LEU B 1 25 ? -0.077 3.815 -19.706 1.00 32.06 23 LEU B C 1
ATOM 635 O O . LEU B 1 25 ? 0.003 4.503 -20.721 1.00 33.57 23 LEU B O 1
ATOM 640 N N . GLY B 1 26 ? -0.576 4.278 -18.567 1.00 33.30 24 GLY B N 1
ATOM 641 C CA . GLY B 1 26 ? -1.047 5.647 -18.496 1.00 32.84 24 GLY B CA 1
ATOM 642 C C . GLY B 1 26 ? -1.674 5.985 -17.165 1.00 33.46 24 GLY B C 1
ATOM 643 O O . GLY B 1 26 ? -2.065 5.098 -16.406 1.00 33.14 24 GLY B O 1
ATOM 644 N N . VAL B 1 27 ? -1.763 7.279 -16.881 1.00 34.07 25 VAL B N 1
ATOM 645 C CA . VAL B 1 27 ? -2.349 7.758 -15.639 1.00 35.96 25 VAL B CA 1
ATOM 646 C C . VAL B 1 27 ? -3.275 8.938 -15.913 1.00 40.51 25 VAL B C 1
ATOM 647 O O . VAL B 1 27 ? -2.906 9.881 -16.608 1.00 42.22 25 VAL B O 1
ATOM 651 N N . LYS B 1 28 ? -4.481 8.871 -15.365 1.00 40.30 26 LYS B N 1
ATOM 652 C CA . LYS B 1 28 ? -5.462 9.932 -15.529 1.00 43.42 26 LYS B CA 1
ATOM 653 C C . LYS B 1 28 ? -6.111 10.160 -14.172 1.00 41.72 26 LYS B C 1
ATOM 654 O O . LYS B 1 28 ? -7.016 9.431 -13.783 1.00 41.51 26 LYS B O 1
ATOM 660 N N . GLY B 1 29 ? -5.643 11.171 -13.449 1.00 43.33 27 GLY B N 1
ATOM 661 C CA . GLY B 1 29 ? -6.196 11.439 -12.135 1.00 44.32 27 GLY B CA 1
ATOM 662 C C . GLY B 1 29 ? -5.774 10.352 -11.162 1.00 42.34 27 GLY B C 1
ATOM 663 O O . GLY B 1 29 ? -4.586 10.201 -10.874 1.00 42.36 27 GLY B O 1
ATOM 664 N N . ASN B 1 30 ? -6.736 9.584 -10.659 1.00 43.76 28 ASN B N 1
ATOM 665 C CA . ASN B 1 30 ? -6.426 8.511 -9.719 1.00 44.33 28 ASN B CA 1
ATOM 666 C C . ASN B 1 30 ? -6.550 7.128 -10.369 1.00 41.76 28 ASN B C 1
ATOM 667 O O . ASN B 1 30 ? -6.468 6.106 -9.691 1.00 38.61 28 ASN B O 1
ATOM 672 N N . GLN B 1 31 ? -6.750 7.096 -11.683 1.00 39.41 29 GLN B N 1
ATOM 673 C CA . GLN B 1 31 ? -6.860 5.822 -12.387 1.00 41.69 29 GLN B CA 1
ATOM 674 C C . GLN B 1 31 ? -5.604 5.546 -13.204 1.00 36.75 29 GLN B C 1
ATOM 675 O O . GLN B 1 31 ? -5.051 6.434 -13.852 1.00 34.58 29 GLN B O 1
ATOM 681 N N . VAL B 1 32 ? -5.147 4.303 -13.146 1.00 32.86 30 VAL B N 1
ATOM 682 C CA . VAL B 1 32 ? -3.943 3.899 -13.852 1.00 30.04 30 VAL B CA 1
ATOM 683 C C . VAL B 1 32 ? -4.291 2.839 -14.886 1.00 28.26 30 VAL B C 1
ATOM 684 O O . VAL B 1 32 ? -5.002 1.881 -14.587 1.00 27.21 30 VAL B O 1
ATOM 688 N N . ARG B 1 33 ? -3.800 3.029 -16.106 1.00 27.54 31 ARG B N 1
ATOM 689 C CA . ARG B 1 33 ? -4.032 2.075 -17.181 1.00 29.34 31 ARG B CA 1
ATOM 690 C C . ARG B 1 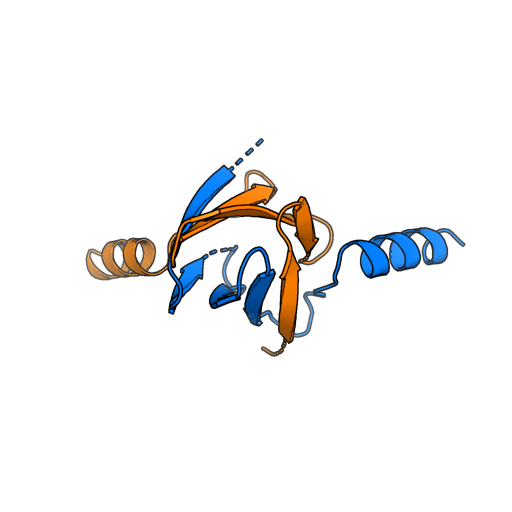33 ? -2.872 1.091 -17.082 1.00 26.50 31 ARG B C 1
ATOM 691 O O . ARG B 1 33 ? -1.707 1.477 -17.147 1.00 27.80 31 ARG B O 1
ATOM 699 N N . ILE B 1 34 ? -3.199 -0.183 -16.919 1.00 28.65 32 ILE B N 1
ATOM 700 C CA . ILE B 1 34 ? -2.189 -1.213 -16.755 1.00 27.59 32 ILE B CA 1
ATOM 701 C C . ILE B 1 34 ? -2.258 -2.322 -17.796 1.00 28.80 32 ILE B C 1
ATOM 702 O O . ILE B 1 34 ? -3.337 -2.792 -18.158 1.00 26.82 32 ILE B O 1
ATOM 707 N N . GLY B 1 35 ? -1.088 -2.732 -18.268 1.00 22.63 33 GLY B N 1
ATOM 708 C CA . GLY B 1 35 ? -1.008 -3.812 -19.227 1.00 24.35 33 GLY B CA 1
ATOM 709 C C . GLY B 1 35 ? -0.390 -4.982 -18.492 1.00 27.23 33 GLY B C 1
ATOM 710 O O . GLY B 1 35 ? 0.626 -4.821 -17.803 1.00 26.53 33 GLY B O 1
ATOM 711 N N . VAL B 1 36 ? -1.008 -6.153 -18.614 1.00 26.59 34 VAL 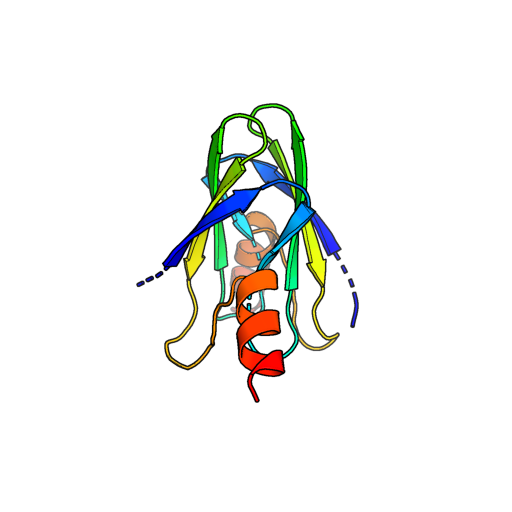B N 1
ATOM 712 C CA . VAL B 1 36 ? -0.512 -7.354 -17.961 1.00 25.22 34 VAL B CA 1
ATOM 713 C C . VAL B 1 36 ? -0.275 -8.464 -18.974 1.00 28.27 34 VAL B C 1
ATOM 714 O O . VAL B 1 36 ? -1.158 -8.786 -19.771 1.00 23.80 34 VAL B O 1
ATOM 718 N N . ASN B 1 37 ? 0.929 -9.030 -18.948 1.00 28.52 35 ASN B N 1
ATOM 719 C CA . ASN B 1 37 ? 1.293 -10.141 -19.821 1.00 29.70 35 ASN B CA 1
ATOM 720 C C . ASN B 1 37 ? 1.480 -11.362 -18.937 1.00 31.41 35 ASN B C 1
ATOM 721 O O . ASN B 1 37 ? 2.336 -11.363 -18.053 1.00 33.85 35 ASN B O 1
ATOM 726 N N . ALA B 1 38 ? 0.678 -12.396 -19.164 1.00 28.67 36 ALA B N 1
ATOM 727 C CA . ALA B 1 38 ? 0.780 -13.618 -18.375 1.00 31.97 36 ALA B CA 1
ATOM 728 C C . ALA B 1 38 ? 0.438 -14.825 -19.239 1.00 32.36 36 ALA B C 1
ATOM 729 O O . ALA B 1 38 ? -0.225 -14.694 -20.262 1.00 32.23 36 ALA B O 1
ATOM 731 N N . PRO B 1 39 ? 0.899 -16.019 -18.847 1.00 35.85 37 PRO B N 1
ATOM 732 C CA . PRO B 1 39 ? 0.561 -17.178 -19.680 1.00 38.90 37 PRO B CA 1
ATOM 733 C C . PRO B 1 39 ? -0.934 -17.511 -19.612 1.00 39.21 37 PRO B C 1
ATOM 734 O O . PRO B 1 39 ? -1.608 -17.199 -18.625 1.00 37.09 37 PRO B O 1
ATOM 738 N N . LYS B 1 40 ? -1.441 -18.131 -20.674 1.00 41.01 38 LYS B N 1
ATOM 739 C CA . LYS B 1 40 ? -2.854 -18.507 -20.782 1.00 44.50 38 LYS B CA 1
ATOM 740 C C . LYS B 1 40 ? -3.452 -19.108 -19.517 1.00 42.80 38 LYS B C 1
ATOM 741 O O . LYS B 1 40 ? -4.565 -18.760 -19.122 1.00 43.62 38 LYS B O 1
ATOM 747 N N . GLU B 1 41 ? -2.714 -20.016 -18.889 1.00 42.91 39 GLU B N 1
ATOM 748 C CA . GLU B 1 41 ? -3.182 -20.694 -17.686 1.00 43.36 39 GLU B CA 1
ATOM 749 C C . GLU B 1 41 ? -3.048 -19.916 -16.381 1.00 43.57 39 GLU B C 1
ATOM 750 O O . GLU B 1 41 ? -3.251 -20.472 -15.301 1.00 42.83 39 GLU B O 1
ATOM 756 N N . VAL B 1 42 ? -2.705 -18.636 -16.472 1.00 41.05 40 VAL B N 1
ATOM 757 C CA . VAL B 1 42 ? -2.576 -17.810 -15.274 1.00 38.42 40 VAL B CA 1
ATOM 758 C C . VAL B 1 42 ? -3.711 -16.797 -15.268 1.00 35.75 40 VAL B C 1
ATOM 759 O O . VAL B 1 42 ? -3.788 -15.934 -16.141 1.00 35.51 40 VAL B O 1
ATOM 763 N N . SER B 1 43 ? -4.599 -16.914 -14.287 1.00 36.49 41 SER B N 1
ATOM 764 C CA . SER B 1 43 ? -5.739 -16.009 -14.186 1.00 38.89 41 SER B CA 1
ATOM 765 C C . SER B 1 43 ? -5.354 -14.618 -13.684 1.00 35.24 41 SER B C 1
ATOM 766 O O . SER B 1 43 ? -4.481 -14.463 -12.829 1.00 35.90 41 SER B O 1
ATOM 769 N N . VAL B 1 44 ? -6.005 -13.609 -14.248 1.00 32.72 42 VAL B N 1
ATOM 770 C CA . VAL B 1 44 ? -5.786 -12.217 -13.871 1.00 30.57 42 VAL B CA 1
ATOM 771 C C . VAL B 1 44 ? -7.170 -11.697 -13.501 1.00 31.83 42 VAL B C 1
ATOM 772 O O . VAL B 1 44 ? -8.080 -11.688 -14.332 1.00 29.98 42 VAL B O 1
ATOM 776 N N . HIS B 1 45 ? -7.330 -11.285 -12.248 1.00 27.96 43 HIS B N 1
ATOM 777 C CA . HIS B 1 45 ? -8.624 -10.814 -11.755 1.00 30.77 43 HIS B CA 1
ATOM 778 C C . HIS B 1 45 ? -8.587 -9.459 -11.079 1.00 29.80 43 HIS B C 1
ATOM 779 O O . HIS B 1 45 ? -7.585 -9.083 -10.475 1.00 29.65 43 HIS B O 1
ATOM 786 N N . ARG B 1 46 ? -9.694 -8.735 -11.181 1.00 28.60 44 ARG B N 1
ATOM 787 C CA . ARG B 1 46 ? -9.832 -7.466 -10.475 1.00 30.08 44 ARG B CA 1
ATOM 788 C C . ARG B 1 46 ? -10.286 -8.021 -9.131 1.00 29.11 44 ARG B C 1
ATOM 789 O O . ARG B 1 46 ? -11.261 -8.776 -9.078 1.00 31.45 44 ARG B O 1
ATOM 797 N N . GLU B 1 47 ? -9.592 -7.682 -8.051 1.00 25.73 45 GLU B N 1
ATOM 798 C CA . GLU B 1 47 ? -9.964 -8.227 -6.754 1.00 26.70 45 GLU B CA 1
ATOM 799 C C . GLU B 1 47 ? -11.447 -8.130 -6.381 1.00 23.92 45 GLU B C 1
ATOM 800 O O . GLU B 1 47 ? -12.031 -9.117 -5.927 1.00 20.94 45 GLU B O 1
ATOM 806 N N . GLU B 1 48 ? -12.048 -6.956 -6.561 1.00 23.81 46 GLU B N 1
ATOM 807 C CA . GLU B 1 48 ? -13.457 -6.762 -6.204 1.00 28.92 46 GLU B CA 1
ATOM 808 C C . GLU B 1 48 ? -14.418 -7.606 -7.047 1.00 30.61 46 GLU B C 1
ATOM 809 O O . GLU B 1 48 ? -15.538 -7.895 -6.614 1.00 28.67 46 GLU B O 1
ATOM 815 N N . ILE B 1 49 ? -13.990 -7.995 -8.246 1.00 30.91 47 ILE B N 1
ATOM 816 C CA . ILE B 1 49 ? -14.828 -8.823 -9.110 1.00 30.66 47 ILE B CA 1
ATOM 817 C C . ILE B 1 49 ? -14.683 -10.281 -8.690 1.00 31.76 47 ILE B C 1
ATOM 818 O O . ILE B 1 49 ? -15.668 -11.018 -8.618 1.00 32.01 47 ILE B O 1
ATOM 823 N N . TYR B 1 50 ? -13.449 -10.688 -8.405 1.00 29.98 48 TYR B N 1
ATOM 824 C CA . TYR B 1 50 ? -13.173 -12.055 -7.976 1.00 31.90 48 TYR B CA 1
ATOM 825 C C . TYR B 1 50 ? -13.896 -12.361 -6.664 1.00 30.97 48 TYR B C 1
ATOM 826 O O . TYR B 1 50 ? -14.387 -13.473 -6.459 1.00 29.35 48 TYR B O 1
ATOM 835 N N . GLN B 1 51 ? -13.949 -11.375 -5.773 1.00 28.18 49 GLN B N 1
ATOM 836 C CA . GLN B 1 51 ? -14.619 -11.550 -4.491 1.00 29.73 49 GLN B CA 1
ATOM 837 C C . GLN B 1 51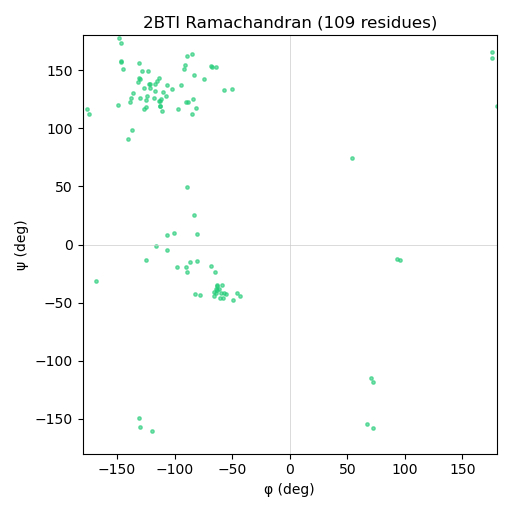 ? -16.118 -11.796 -4.672 1.00 30.89 49 GLN B C 1
ATOM 838 O O . GLN B 1 51 ? -16.714 -12.598 -3.954 1.00 31.82 49 GLN B O 1
ATOM 844 N N . ARG B 1 52 ? -16.727 -11.115 -5.635 1.00 30.73 50 ARG B N 1
ATOM 845 C CA . ARG B 1 52 ? -18.150 -11.314 -5.901 1.00 32.17 50 ARG B CA 1
ATOM 846 C C . ARG B 1 52 ? -18.371 -12.735 -6.421 1.00 34.46 50 ARG B C 1
ATOM 847 O O . ARG B 1 52 ? -19.297 -13.423 -5.997 1.00 36.36 50 ARG B O 1
ATOM 855 N N . ILE B 1 53 ? -17.516 -13.167 -7.343 1.00 33.39 51 ILE B N 1
ATOM 856 C CA . ILE B 1 53 ? -17.615 -14.508 -7.909 1.00 35.20 51 ILE B CA 1
ATOM 857 C C . ILE B 1 53 ? -17.525 -15.548 -6.789 1.00 39.91 51 ILE B C 1
ATOM 858 O O . ILE B 1 53 ? -18.319 -16.490 -6.733 1.00 40.44 51 ILE B O 1
ATOM 863 N N . GLN B 1 54 ? -16.560 -15.362 -5.894 1.00 43.15 52 GLN B N 1
ATOM 864 C CA . GLN B 1 54 ? -16.366 -16.267 -4.768 1.00 46.24 52 GLN B CA 1
ATOM 865 C C . GLN B 1 54 ? -17.607 -16.317 -3.886 1.00 48.16 52 GLN B C 1
ATOM 866 O O . GLN B 1 54 ? -18.006 -17.385 -3.419 1.00 45.85 52 GLN B O 1
ATOM 872 N N . ALA B 1 55 ? -18.206 -15.151 -3.658 1.00 47.64 53 ALA B N 1
ATOM 873 C CA . ALA B 1 55 ? -19.396 -15.039 -2.821 1.00 50.30 53 ALA B CA 1
ATOM 874 C C . ALA B 1 55 ? -20.586 -15.791 -3.402 1.00 51.83 53 ALA B C 1
ATOM 875 O O . ALA B 1 55 ? -21.353 -16.409 -2.663 1.00 55.66 53 ALA B O 1
ATOM 877 N N . GLU B 1 56 ? -20.747 -15.741 -4.720 1.00 54.62 54 GLU B N 1
ATOM 878 C CA . GLU B 1 56 ? -21.857 -16.436 -5.350 1.00 60.02 54 GLU B CA 1
ATOM 879 C C . GLU B 1 56 ? -21.479 -17.896 -5.563 1.00 64.18 54 GLU B C 1
ATOM 880 O O . GLU B 1 56 ? -22.006 -18.569 -6.450 1.00 65.69 54 GLU B O 1
ATOM 886 N N . LYS B 1 57 ? -20.557 -18.374 -4.732 1.00 68.93 55 LYS B N 1
ATOM 887 C CA . LYS B 1 57 ? -20.086 -19.750 -4.794 1.00 72.14 55 LYS B CA 1
ATOM 888 C C . LYS B 1 57 ? -19.588 -20.100 -6.192 1.00 72.30 55 LYS B C 1
ATOM 889 O O . LYS B 1 57 ? -20.307 -20.819 -6.916 1.00 73.66 55 LYS B O 1
ATOM 895 N N . SER B 1 58 ? -18.486 -19.641 -6.558 1.00 73.11 56 SER B N 1
#

Organism: Yersinia enterocolitica serotype O:8 / biotype 1B (strain NCTC 13174 / 8081) (NCBI:txid393305)

InterPro domains:
  IPR003751 Translational regulator CsrA [MF_00167] (1-59)
  IPR003751 Translational regulator CsrA [PF02599] (1-52)
  IPR003751 Translational regulator CsrA [PTHR34984] (1-58)
  IPR003751 Translational regulator CsrA [TIGR00202] (1-59)
  IPR036107 Carbon storage regulator superfamily [G3DSA:2.60.40.4380] (1-61)
  IPR036107 Carbon storage regulator superfamily [SSF117130] (1-54)

Solvent-accessible surface area: 7262 Å² total

Sequence (111 aa):
SLILTRRVGETLIGDEVTVTVLGVKGNQVRIGVNAPKEVSVHREEIYQRIQAEKSQGSLILTRRVGETLIGDEVTVTVLGVKGNQVRIGVNAPKEVSVHREEIYQRIQAEK